Protein AF-A0A9P4W919-F1 (afdb_monomer_lite)

Structure (mmCIF, N/CA/C/O backbone):
data_AF-A0A9P4W919-F1
#
_entry.id   AF-A0A9P4W919-F1
#
loop_
_atom_site.group_PDB
_atom_site.id
_atom_site.type_symbol
_atom_site.label_atom_id
_atom_site.label_alt_id
_atom_site.label_comp_id
_atom_site.label_asym_id
_atom_site.label_entity_id
_atom_site.label_seq_id
_atom_site.pdbx_PDB_ins_code
_atom_site.Cartn_x
_atom_site.Cartn_y
_atom_site.Cartn_z
_atom_site.occupancy
_atom_site.B_iso_or_equiv
_atom_site.auth_seq_id
_atom_site.auth_comp_id
_atom_site.auth_asym_id
_atom_site.auth_atom_id
_atom_site.pdbx_PDB_model_num
ATOM 1 N N . MET A 1 1 ? -2.242 -32.804 7.300 1.00 32.78 1 MET A N 1
ATOM 2 C CA . MET A 1 1 ? -2.492 -31.507 7.963 1.00 32.78 1 MET A CA 1
ATOM 3 C C . MET A 1 1 ? -1.284 -30.636 7.675 1.00 32.78 1 MET A C 1
ATOM 5 O O . MET A 1 1 ? -0.226 -30.908 8.223 1.00 32.78 1 MET A O 1
ATOM 9 N N . SER A 1 2 ? -1.394 -29.721 6.709 1.00 35.66 2 SER A N 1
ATOM 10 C CA . SER A 1 2 ? -0.278 -28.854 6.312 1.00 35.66 2 SER A CA 1
ATOM 11 C C . SER A 1 2 ? -0.223 -27.665 7.266 1.00 35.66 2 SER A C 1
ATOM 13 O O . SER A 1 2 ? -1.223 -26.971 7.431 1.00 35.66 2 SER A O 1
ATOM 15 N N . LEU A 1 3 ? 0.915 -27.473 7.928 1.00 41.47 3 LEU A N 1
ATOM 16 C CA . LEU A 1 3 ? 1.215 -26.276 8.707 1.00 41.47 3 LEU A CA 1
ATOM 17 C C . LEU A 1 3 ? 1.358 -25.118 7.714 1.00 41.47 3 LEU A C 1
ATOM 19 O O . LEU A 1 3 ? 2.331 -25.079 6.964 1.00 41.47 3 LEU A O 1
ATOM 23 N N . ASN A 1 4 ? 0.388 -24.204 7.675 1.00 46.28 4 ASN A N 1
ATOM 24 C CA . ASN A 1 4 ? 0.553 -22.942 6.961 1.00 46.28 4 ASN A CA 1
ATOM 25 C C . ASN A 1 4 ? 1.625 -22.139 7.706 1.00 46.28 4 ASN A C 1
ATOM 27 O O . ASN A 1 4 ? 1.340 -21.515 8.727 1.00 46.28 4 ASN A O 1
ATOM 31 N N . ALA A 1 5 ? 2.872 -22.228 7.243 1.00 59.50 5 ALA A N 1
ATOM 32 C CA . ALA A 1 5 ? 3.931 -21.339 7.689 1.00 59.50 5 ALA A CA 1
ATOM 33 C C . ALA A 1 5 ? 3.495 -19.894 7.413 1.00 59.50 5 ALA A C 1
ATOM 35 O O . ALA A 1 5 ? 2.914 -19.618 6.360 1.00 59.50 5 ALA A O 1
ATOM 36 N N . ALA A 1 6 ? 3.747 -18.990 8.362 1.00 63.72 6 ALA A N 1
ATOM 37 C CA . ALA A 1 6 ? 3.524 -17.570 8.133 1.00 63.72 6 ALA A CA 1
ATOM 38 C C . ALA A 1 6 ? 4.292 -17.142 6.867 1.00 63.72 6 ALA A C 1
ATOM 40 O O . ALA A 1 6 ? 5.426 -17.604 6.676 1.00 63.72 6 ALA A O 1
ATOM 41 N N . PRO A 1 7 ? 3.688 -16.320 5.990 1.00 69.88 7 PRO A N 1
ATOM 42 C CA . PRO A 1 7 ? 4.336 -15.892 4.759 1.00 69.88 7 PRO A CA 1
ATOM 43 C C . PRO A 1 7 ? 5.671 -15.231 5.093 1.00 69.88 7 PRO A C 1
ATOM 45 O O . PRO A 1 7 ? 5.766 -14.401 5.999 1.00 69.88 7 PRO A O 1
ATOM 48 N N . THR A 1 8 ? 6.730 -15.630 4.391 1.00 83.62 8 THR A N 1
ATOM 49 C CA . THR A 1 8 ? 8.049 -15.043 4.627 1.00 83.62 8 THR A CA 1
ATOM 50 C C . THR A 1 8 ? 8.100 -13.635 4.040 1.00 83.62 8 THR A C 1
ATOM 52 O O . THR A 1 8 ? 7.383 -13.322 3.089 1.00 83.62 8 THR A O 1
ATOM 55 N N . TYR A 1 9 ? 9.012 -12.789 4.528 1.00 83.62 9 TYR A N 1
ATOM 56 C CA . TYR A 1 9 ? 9.259 -11.459 3.952 1.00 83.62 9 TYR A CA 1
ATOM 57 C C . TYR A 1 9 ? 9.437 -11.492 2.420 1.00 83.62 9 TYR A C 1
ATOM 59 O O . TYR A 1 9 ? 8.970 -10.607 1.702 1.00 83.62 9 TYR A O 1
ATOM 67 N N . ARG A 1 10 ? 10.086 -12.542 1.896 1.00 86.38 10 ARG A N 1
ATOM 68 C CA . ARG A 1 10 ? 10.286 -12.737 0.454 1.00 86.38 10 ARG A CA 1
ATOM 69 C C . ARG A 1 10 ? 8.966 -12.964 -0.287 1.00 86.38 10 ARG A C 1
ATOM 71 O O . ARG A 1 10 ? 8.799 -12.445 -1.393 1.00 86.38 10 ARG A O 1
ATOM 78 N N . ASP A 1 11 ? 8.050 -13.710 0.318 1.00 89.31 11 ASP A N 1
ATOM 79 C CA . ASP A 1 11 ? 6.735 -14.000 -0.253 1.00 89.31 11 ASP A CA 1
ATOM 80 C C . ASP A 1 11 ? 5.879 -12.731 -0.281 1.00 89.31 11 ASP A C 1
ATOM 82 O O . ASP A 1 11 ? 5.332 -12.381 -1.326 1.00 89.31 11 ASP A O 1
ATOM 86 N N . VAL A 1 12 ? 5.858 -11.980 0.827 1.00 91.50 12 VAL A N 1
ATOM 87 C CA . VAL A 1 12 ? 5.148 -10.692 0.937 1.00 91.50 12 VAL A CA 1
ATOM 88 C C . VAL A 1 12 ? 5.691 -9.682 -0.072 1.00 91.50 12 VAL A C 1
ATOM 90 O O . VAL A 1 12 ? 4.934 -9.045 -0.800 1.00 91.50 12 VAL A O 1
ATOM 93 N N . ARG A 1 13 ? 7.017 -9.578 -0.198 1.00 92.81 13 ARG A N 1
ATOM 94 C CA . ARG A 1 13 ? 7.662 -8.689 -1.174 1.00 92.81 13 ARG A CA 1
ATOM 95 C C . ARG A 1 13 ? 7.306 -9.046 -2.618 1.00 92.81 13 ARG A C 1
ATOM 97 O O . ARG A 1 13 ? 7.102 -8.149 -3.433 1.00 92.81 13 ARG A O 1
ATOM 104 N N . THR A 1 14 ? 7.227 -10.339 -2.932 1.00 94.38 14 THR A N 1
ATOM 105 C CA . THR A 1 14 ? 6.835 -10.815 -4.267 1.00 94.38 14 THR A CA 1
ATOM 106 C C . THR A 1 14 ? 5.373 -10.491 -4.553 1.00 94.38 14 THR A C 1
ATOM 108 O O . THR A 1 14 ? 5.072 -9.926 -5.602 1.00 94.38 14 THR A O 1
ATOM 111 N N . ARG A 1 15 ? 4.478 -10.754 -3.594 1.00 94.94 15 ARG A N 1
ATOM 112 C CA . ARG A 1 15 ? 3.055 -10.406 -3.702 1.00 94.94 15 ARG A CA 1
ATOM 113 C C . ARG A 1 15 ? 2.840 -8.908 -3.874 1.00 94.94 15 ARG A C 1
ATOM 115 O O . ARG A 1 15 ? 2.086 -8.512 -4.753 1.00 94.94 15 ARG A O 1
ATOM 122 N N . LEU A 1 16 ? 3.568 -8.073 -3.132 1.00 94.56 16 LEU A N 1
ATOM 123 C CA . LEU A 1 16 ? 3.516 -6.623 -3.311 1.00 94.56 16 LEU A CA 1
ATOM 124 C C . LEU A 1 16 ? 3.939 -6.205 -4.722 1.00 94.56 16 LEU A C 1
ATOM 126 O O . LEU A 1 16 ? 3.287 -5.363 -5.331 1.00 94.56 16 LEU A O 1
ATOM 130 N N . ALA A 1 17 ? 4.999 -6.798 -5.274 1.00 93.31 17 ALA A N 1
ATOM 131 C CA . ALA A 1 17 ? 5.403 -6.507 -6.648 1.00 93.31 17 ALA A CA 1
ATOM 132 C C . ALA A 1 17 ? 4.290 -6.857 -7.649 1.00 93.31 17 ALA A C 1
ATOM 134 O O . ALA A 1 17 ? 4.021 -6.082 -8.567 1.00 93.31 17 ALA A O 1
ATOM 135 N N . HIS A 1 18 ? 3.625 -7.995 -7.448 1.00 93.94 18 HIS A N 1
ATOM 136 C CA . HIS A 1 18 ? 2.528 -8.456 -8.298 1.00 93.94 18 HIS A CA 1
ATOM 137 C C . HIS A 1 18 ? 1.288 -7.568 -8.175 1.00 93.94 18 HIS A C 1
ATOM 139 O O . HIS A 1 18 ? 0.733 -7.199 -9.206 1.00 93.94 18 HIS A O 1
ATOM 145 N N . ALA A 1 19 ? 0.920 -7.150 -6.961 1.00 92.12 19 ALA A N 1
ATOM 146 C CA . ALA A 1 19 ? -0.169 -6.202 -6.713 1.00 92.12 19 ALA A CA 1
ATOM 147 C C . ALA A 1 19 ? 0.088 -4.841 -7.385 1.00 92.12 19 ALA A C 1
ATOM 149 O O . ALA A 1 19 ? -0.826 -4.192 -7.880 1.00 92.12 19 ALA A O 1
ATOM 150 N N . LEU A 1 20 ? 1.355 -4.426 -7.486 1.00 90.12 20 LEU A N 1
ATOM 151 C CA . LEU A 1 20 ? 1.766 -3.223 -8.218 1.00 90.12 20 LEU A CA 1
ATOM 152 C C . LEU A 1 20 ? 1.835 -3.409 -9.750 1.00 90.12 20 LEU A C 1
ATOM 154 O O . LEU A 1 20 ? 2.241 -2.480 -10.451 1.00 90.12 20 LEU A O 1
ATOM 158 N N . GLY A 1 21 ? 1.479 -4.589 -10.273 1.00 89.56 21 GLY A N 1
ATOM 159 C CA . GLY A 1 21 ? 1.462 -4.910 -11.705 1.00 89.56 21 GLY A CA 1
ATOM 160 C C . GLY A 1 21 ? 2.768 -5.486 -12.271 1.00 89.56 21 GLY A C 1
ATOM 161 O O . GLY A 1 21 ? 2.894 -5.643 -13.485 1.00 89.56 21 GLY A O 1
ATOM 162 N N . TYR A 1 22 ? 3.756 -5.817 -11.432 1.00 90.06 22 TYR A N 1
ATOM 163 C CA . TYR A 1 22 ? 5.040 -6.391 -11.858 1.00 90.06 22 TYR A CA 1
ATOM 164 C C . TYR A 1 22 ? 5.055 -7.921 -11.735 1.00 90.06 22 TYR A C 1
ATOM 166 O O . TYR A 1 22 ? 5.806 -8.479 -10.936 1.00 90.06 22 TYR A O 1
ATOM 174 N N . HIS A 1 23 ? 4.246 -8.610 -12.542 1.00 92.25 23 HIS A N 1
ATOM 175 C CA . HIS A 1 23 ? 4.074 -10.072 -12.477 1.00 92.25 23 HIS A CA 1
ATOM 176 C C . HIS A 1 23 ? 5.357 -10.883 -12.740 1.00 92.25 23 HIS A C 1
ATOM 178 O O . HIS A 1 23 ? 5.494 -11.995 -12.237 1.00 92.25 23 HIS A O 1
ATOM 184 N N . ASP A 1 24 ? 6.329 -10.312 -13.459 1.00 89.94 24 ASP A N 1
ATOM 185 C CA . ASP A 1 24 ? 7.611 -10.968 -13.753 1.00 89.94 24 ASP A CA 1
ATOM 186 C C . ASP A 1 24 ? 8.626 -10.886 -12.594 1.00 89.94 24 ASP A C 1
ATOM 188 O O . ASP A 1 24 ? 9.745 -11.390 -12.700 1.00 89.94 24 ASP A O 1
ATOM 192 N N . TYR A 1 25 ? 8.296 -10.226 -11.481 1.00 90.94 25 TYR A N 1
ATOM 193 C CA . TYR A 1 25 ? 9.154 -10.205 -10.295 1.00 90.94 25 TYR A CA 1
ATOM 194 C C . TYR A 1 25 ? 9.143 -11.580 -9.594 1.00 90.94 25 TYR A C 1
ATOM 196 O O . TYR A 1 25 ? 8.065 -12.162 -9.445 1.00 90.94 25 TYR A O 1
ATOM 204 N N . PRO A 1 26 ? 10.291 -12.120 -9.126 1.00 93.06 26 PRO A N 1
ATOM 205 C CA . PRO A 1 26 ? 11.620 -11.499 -9.021 1.00 93.06 26 PRO A CA 1
ATOM 206 C C . PRO A 1 26 ? 12.549 -11.698 -10.232 1.00 93.06 26 PRO A C 1
ATOM 208 O O . PRO A 1 26 ? 13.694 -11.254 -10.183 1.00 93.06 26 PRO A O 1
ATOM 211 N N . ALA A 1 27 ? 12.102 -12.351 -11.311 1.00 91.81 27 ALA A N 1
ATOM 212 C CA . ALA A 1 27 ? 12.924 -12.538 -12.513 1.00 91.81 27 ALA A CA 1
ATOM 213 C C . ALA A 1 27 ? 13.258 -11.200 -13.201 1.00 91.81 27 ALA A C 1
ATOM 215 O O . ALA A 1 27 ? 14.325 -11.052 -13.797 1.00 91.81 27 ALA A O 1
ATOM 216 N N . ASN A 1 28 ? 12.374 -10.208 -13.067 1.00 87.88 28 ASN A N 1
ATOM 217 C CA . ASN A 1 28 ? 12.590 -8.836 -13.499 1.00 87.88 28 ASN A CA 1
ATOM 218 C C . ASN A 1 28 ? 12.649 -7.872 -12.299 1.00 87.88 28 ASN A C 1
ATOM 220 O O . ASN A 1 28 ? 11.649 -7.621 -11.627 1.00 87.88 28 ASN A O 1
ATOM 224 N N . ALA A 1 29 ? 13.812 -7.254 -12.081 1.00 88.88 29 ALA A N 1
ATOM 225 C CA . ALA A 1 29 ? 14.054 -6.313 -10.985 1.00 88.88 29 ALA A CA 1
ATOM 226 C C . ALA A 1 29 ? 13.428 -4.913 -11.185 1.00 88.88 29 ALA A C 1
ATOM 228 O O . ALA A 1 29 ? 13.695 -4.003 -10.406 1.00 88.88 29 ALA A O 1
ATOM 229 N N . THR A 1 30 ? 12.583 -4.701 -12.200 1.00 86.81 30 THR A N 1
ATOM 230 C CA . THR A 1 30 ? 11.957 -3.389 -12.471 1.00 86.81 30 THR A CA 1
ATOM 231 C C . THR A 1 30 ? 11.138 -2.857 -11.286 1.00 86.81 30 THR A C 1
ATOM 233 O O . THR A 1 30 ? 11.068 -1.642 -11.091 1.00 86.81 30 THR A O 1
ATOM 236 N N . ALA A 1 31 ? 10.569 -3.743 -10.461 1.00 88.69 31 ALA A N 1
ATOM 237 C CA . ALA A 1 31 ? 9.807 -3.373 -9.267 1.00 88.69 31 ALA A CA 1
ATOM 238 C C . ALA A 1 31 ? 10.681 -2.839 -8.111 1.00 88.69 31 ALA A C 1
ATOM 240 O O . ALA A 1 31 ? 10.171 -2.160 -7.221 1.00 88.69 31 ALA A O 1
ATOM 241 N N . GLU A 1 32 ? 11.992 -3.101 -8.112 1.00 88.75 32 GLU A N 1
ATOM 242 C CA . GLU A 1 32 ? 12.889 -2.836 -6.976 1.00 88.75 32 GLU A CA 1
ATOM 243 C C . GLU A 1 32 ? 12.851 -1.395 -6.432 1.00 88.75 32 GLU A C 1
ATOM 245 O O . GLU A 1 32 ? 12.751 -1.228 -5.211 1.00 88.75 32 GLU A O 1
ATOM 250 N N . PRO A 1 33 ? 12.853 -0.336 -7.268 1.00 86.62 33 PRO A N 1
ATOM 251 C CA . PRO A 1 33 ? 12.769 1.035 -6.768 1.00 86.62 33 PRO A CA 1
ATOM 252 C C . PRO A 1 33 ? 11.453 1.334 -6.035 1.00 86.62 33 PRO A C 1
ATOM 254 O O . PRO A 1 33 ? 11.444 2.114 -5.084 1.00 86.62 33 PRO A O 1
ATOM 257 N N . TYR A 1 34 ? 10.350 0.711 -6.458 1.00 88.31 34 TYR A N 1
ATOM 258 C CA . TYR A 1 34 ? 9.019 0.886 -5.870 1.00 88.31 34 TYR A CA 1
ATOM 259 C C . TYR A 1 34 ? 8.920 0.152 -4.537 1.00 88.31 34 TYR A C 1
ATOM 261 O O . TYR A 1 34 ? 8.553 0.748 -3.528 1.00 88.31 34 TYR A O 1
ATOM 269 N N . LEU A 1 35 ? 9.346 -1.114 -4.517 1.00 91.44 35 LEU A N 1
ATOM 270 C CA . LEU A 1 35 ? 9.399 -1.927 -3.302 1.00 91.44 35 LEU A CA 1
ATOM 271 C C . LEU A 1 35 ? 10.292 -1.271 -2.243 1.00 91.44 35 LEU A C 1
ATOM 273 O O . LEU A 1 35 ? 9.911 -1.165 -1.081 1.00 91.44 35 LEU A O 1
ATOM 277 N N . THR A 1 36 ? 11.454 -0.758 -2.659 1.00 89.75 36 THR A N 1
ATOM 278 C CA . THR A 1 36 ? 12.378 -0.035 -1.774 1.00 89.75 36 THR A CA 1
ATOM 279 C C . THR A 1 36 ? 11.765 1.257 -1.245 1.00 89.75 36 THR A C 1
ATOM 281 O O . THR A 1 36 ? 11.956 1.591 -0.076 1.00 89.75 36 THR A O 1
ATOM 284 N N . TYR A 1 37 ? 11.034 1.999 -2.081 1.00 89.75 37 TYR A N 1
ATOM 285 C CA . TYR A 1 37 ? 10.341 3.206 -1.640 1.00 89.75 37 TYR A CA 1
ATOM 286 C C . TYR A 1 37 ? 9.293 2.886 -0.576 1.00 89.75 37 TYR A C 1
ATOM 288 O O . TYR A 1 37 ? 9.346 3.474 0.498 1.00 89.75 37 TYR A O 1
ATOM 296 N N . ILE A 1 38 ? 8.402 1.929 -0.847 1.00 91.56 38 ILE A N 1
ATOM 297 C CA . ILE A 1 38 ? 7.346 1.502 0.079 1.00 91.56 38 ILE A CA 1
ATOM 298 C C . ILE A 1 38 ? 7.963 1.031 1.399 1.00 91.56 38 ILE A C 1
ATOM 300 O O . ILE A 1 38 ? 7.611 1.549 2.452 1.00 91.56 38 ILE A O 1
ATOM 304 N N . TYR A 1 39 ? 8.975 0.162 1.346 1.00 90.06 39 TYR A N 1
ATOM 305 C CA . TYR A 1 39 ? 9.715 -0.292 2.526 1.00 90.06 39 TYR A CA 1
ATOM 306 C C . TYR A 1 39 ? 10.215 0.868 3.405 1.00 90.06 39 TYR A C 1
ATOM 308 O O . TYR A 1 39 ? 10.035 0.864 4.619 1.00 90.06 39 TYR A O 1
ATOM 316 N N . ARG A 1 40 ? 10.810 1.902 2.796 1.00 88.81 40 ARG A N 1
ATOM 317 C CA . ARG A 1 40 ? 11.358 3.063 3.524 1.00 88.81 40 ARG A CA 1
ATOM 318 C C . ARG A 1 40 ? 10.293 3.988 4.113 1.00 88.81 40 ARG A C 1
ATOM 320 O O . ARG A 1 40 ? 10.642 4.922 4.829 1.00 88.81 40 ARG A O 1
ATOM 327 N N . ARG A 1 41 ? 9.020 3.778 3.779 1.00 88.69 41 ARG A N 1
ATOM 328 C CA . ARG A 1 41 ? 7.885 4.534 4.316 1.00 88.69 41 ARG A CA 1
ATOM 329 C C . ARG A 1 41 ? 7.229 3.833 5.496 1.00 88.69 41 ARG A C 1
ATOM 331 O O . ARG A 1 41 ? 6.328 4.395 6.092 1.00 88.69 41 ARG A O 1
ATOM 338 N N . HIS A 1 42 ? 7.690 2.658 5.900 1.00 86.25 42 HIS A N 1
ATOM 339 C CA . HIS A 1 42 ? 7.254 2.103 7.169 1.00 86.25 42 HIS A CA 1
ATOM 340 C C . HIS A 1 42 ? 7.805 2.957 8.330 1.00 86.25 42 HIS A C 1
ATOM 342 O O . HIS A 1 42 ? 9.012 2.976 8.566 1.00 86.25 42 HIS A O 1
ATOM 348 N N . VAL A 1 43 ? 6.931 3.697 9.025 1.00 72.94 43 VAL A N 1
ATOM 349 C CA . VAL A 1 43 ? 7.296 4.566 10.169 1.00 72.94 43 VAL A CA 1
ATOM 350 C C . VAL A 1 43 ? 6.497 4.224 11.441 1.00 72.94 43 VAL A C 1
ATOM 352 O O . VAL A 1 43 ? 6.402 5.042 12.351 1.00 72.94 43 VAL A O 1
ATOM 355 N N . GLY A 1 44 ? 5.894 3.034 11.505 1.00 65.44 44 GLY A N 1
ATOM 356 C CA . GLY A 1 44 ? 4.898 2.671 12.518 1.00 65.44 44 GLY A CA 1
ATOM 357 C C . GLY A 1 44 ? 5.324 1.590 13.512 1.00 65.44 44 GLY A C 1
ATOM 358 O O . GLY A 1 44 ? 6.415 1.021 13.431 1.00 65.44 44 GLY A O 1
ATOM 359 N N . ALA A 1 45 ? 4.417 1.321 14.455 1.00 60.69 45 ALA A N 1
ATOM 360 C CA . ALA A 1 45 ? 4.435 0.139 15.309 1.00 60.69 45 ALA A CA 1
ATOM 361 C C . ALA A 1 45 ? 3.846 -1.064 14.549 1.00 60.69 45 ALA A C 1
ATOM 363 O O . ALA A 1 45 ? 2.923 -0.901 13.757 1.00 60.69 45 ALA A O 1
ATOM 364 N N . GLY A 1 46 ? 4.379 -2.261 14.800 1.00 73.75 46 GLY A N 1
ATOM 365 C CA . GLY A 1 46 ? 3.975 -3.496 14.121 1.00 73.75 46 GLY A CA 1
ATOM 366 C C . GLY A 1 46 ? 5.106 -4.127 13.313 1.00 73.75 46 GLY A C 1
ATOM 367 O O . GLY A 1 46 ? 6.182 -3.544 13.145 1.00 73.75 46 GLY A O 1
ATOM 368 N N . ALA A 1 47 ? 4.880 -5.356 12.849 1.00 85.81 47 ALA A N 1
ATOM 369 C CA . ALA A 1 47 ? 5.827 -6.020 11.966 1.00 85.81 47 ALA A CA 1
ATOM 370 C C . ALA A 1 47 ? 5.726 -5.421 10.558 1.00 85.81 47 ALA A C 1
ATOM 372 O O . ALA A 1 47 ? 4.634 -5.180 10.040 1.00 85.81 47 ALA A O 1
ATOM 373 N N . LEU A 1 48 ? 6.874 -5.210 9.916 1.00 87.81 48 LEU A N 1
ATOM 374 C CA . LEU A 1 48 ? 6.936 -4.695 8.550 1.00 87.81 48 LEU A CA 1
ATOM 375 C C . LEU A 1 48 ? 6.101 -5.552 7.591 1.00 87.81 48 LEU A C 1
ATOM 377 O O . LEU A 1 48 ? 5.439 -5.025 6.705 1.00 87.81 48 LEU A O 1
ATOM 381 N N . GLU A 1 49 ? 6.136 -6.869 7.767 1.00 88.94 49 GLU A N 1
ATOM 382 C CA . GLU A 1 49 ? 5.377 -7.831 6.979 1.00 88.94 49 GLU A CA 1
ATOM 383 C C . GLU A 1 49 ? 3.873 -7.566 7.076 1.00 88.94 49 GLU A C 1
ATOM 385 O O . GLU A 1 49 ? 3.194 -7.561 6.055 1.00 88.94 49 GLU A O 1
ATOM 390 N N . GLU A 1 50 ? 3.363 -7.270 8.273 1.00 88.81 50 GLU A N 1
ATOM 391 C CA . GLU A 1 50 ? 1.943 -6.976 8.489 1.00 88.81 50 GLU A CA 1
ATOM 392 C C . GLU A 1 50 ? 1.534 -5.658 7.822 1.00 88.81 50 GLU A C 1
ATOM 394 O O . GLU A 1 50 ? 0.468 -5.564 7.213 1.00 88.81 50 GLU A O 1
ATOM 399 N N . TRP A 1 51 ? 2.406 -4.650 7.874 1.00 90.38 51 TRP A N 1
ATOM 400 C CA . TRP A 1 51 ? 2.181 -3.391 7.170 1.00 90.38 51 TRP A CA 1
ATOM 401 C C . TRP A 1 51 ? 2.195 -3.566 5.644 1.00 90.38 51 TRP A C 1
ATOM 403 O O . TRP A 1 51 ? 1.361 -2.991 4.946 1.00 90.38 51 TRP A O 1
ATOM 413 N N . LEU A 1 52 ? 3.116 -4.376 5.110 1.00 92.88 52 LEU A N 1
ATOM 414 C CA . LEU A 1 52 ? 3.188 -4.668 3.676 1.00 92.88 52 LEU A CA 1
ATOM 415 C C . LEU A 1 52 ? 1.979 -5.481 3.193 1.00 92.88 52 LEU A C 1
ATOM 417 O O . LEU A 1 52 ? 1.492 -5.235 2.095 1.00 92.88 52 LEU A O 1
ATOM 421 N N . GLU A 1 53 ? 1.473 -6.411 4.001 1.00 92.62 53 GLU A N 1
ATOM 422 C CA . GLU A 1 53 ? 0.236 -7.149 3.719 1.00 92.62 53 GLU A CA 1
ATOM 423 C C . GLU A 1 53 ? -0.984 -6.223 3.692 1.00 92.62 53 GLU A C 1
ATOM 425 O O . GLU A 1 53 ? -1.803 -6.318 2.781 1.00 92.62 53 GLU A O 1
ATOM 430 N N . LEU A 1 54 ? -1.077 -5.260 4.619 1.00 92.19 54 LEU A N 1
ATOM 431 C CA . LEU A 1 54 ? -2.108 -4.225 4.537 1.00 92.19 54 LEU A CA 1
ATOM 432 C C . LEU A 1 54 ? -1.947 -3.366 3.275 1.00 92.19 54 LEU A C 1
ATOM 434 O O . LEU A 1 54 ? -2.936 -3.018 2.636 1.00 92.19 54 LEU A O 1
ATOM 438 N N . PHE A 1 55 ? -0.712 -3.042 2.886 1.00 93.88 55 PHE A N 1
ATOM 439 C CA . PHE A 1 55 ? -0.450 -2.311 1.646 1.00 93.88 55 PHE A CA 1
ATOM 440 C C . PHE A 1 55 ? -0.962 -3.085 0.424 1.00 93.88 55 PHE A C 1
ATOM 442 O O . PHE A 1 55 ? -1.610 -2.495 -0.439 1.00 93.88 55 PHE A O 1
ATOM 449 N N . ILE A 1 56 ? -0.698 -4.395 0.364 1.00 94.06 56 ILE A N 1
ATOM 450 C CA . ILE A 1 56 ? -1.201 -5.290 -0.688 1.00 94.06 56 ILE A CA 1
ATOM 451 C C . ILE A 1 56 ? -2.729 -5.266 -0.714 1.00 94.06 56 ILE A C 1
ATOM 453 O O . ILE A 1 56 ? -3.295 -4.979 -1.762 1.00 94.06 56 ILE A O 1
ATOM 457 N N . GLU A 1 57 ? -3.378 -5.482 0.432 1.00 92.12 57 GLU A N 1
ATOM 458 C CA . GLU A 1 57 ? -4.841 -5.505 0.547 1.00 92.12 57 GLU A CA 1
ATOM 459 C C . GLU A 1 57 ? -5.4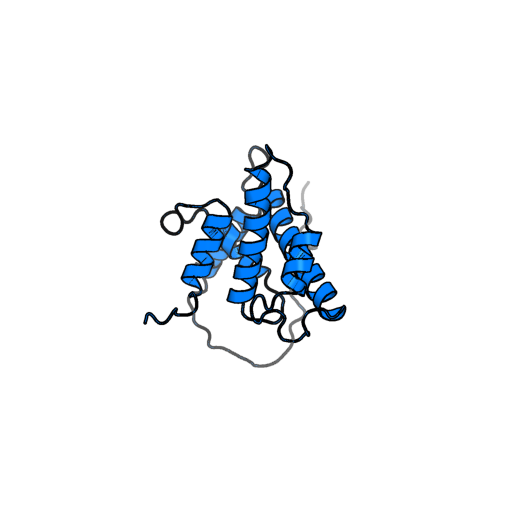73 -4.199 0.042 1.00 92.12 57 GLU A C 1
ATOM 461 O O . GLU A 1 57 ? -6.451 -4.224 -0.702 1.00 92.12 57 GLU A O 1
ATOM 466 N N . VAL A 1 58 ? -4.895 -3.046 0.402 1.00 92.19 58 VAL A N 1
ATOM 467 C CA . VAL A 1 58 ? -5.361 -1.734 -0.071 1.00 92.19 58 VAL A CA 1
ATOM 468 C C . VAL A 1 58 ? -5.209 -1.616 -1.589 1.00 92.19 58 VAL A C 1
ATOM 470 O O . VAL A 1 58 ? -6.141 -1.178 -2.260 1.00 92.19 58 VAL A O 1
ATOM 473 N N . VAL A 1 59 ? -4.058 -1.999 -2.149 1.00 91.69 59 VAL A N 1
ATOM 474 C CA . VAL A 1 59 ? -3.818 -1.922 -3.600 1.00 91.69 59 VAL A CA 1
ATOM 475 C C . VAL A 1 59 ? -4.765 -2.848 -4.362 1.00 91.69 59 VAL A C 1
ATOM 477 O O . VAL A 1 59 ? -5.393 -2.407 -5.320 1.00 91.69 59 VAL A O 1
ATOM 480 N N . GLU A 1 60 ? -4.903 -4.101 -3.929 1.00 90.44 60 GLU A N 1
ATOM 481 C CA . GLU A 1 60 ? -5.761 -5.099 -4.575 1.00 90.44 60 GLU A CA 1
ATOM 482 C C . GLU A 1 60 ? -7.239 -4.697 -4.519 1.00 90.44 60 GLU A C 1
ATOM 484 O O . GLU A 1 60 ? -7.934 -4.791 -5.531 1.00 90.44 60 GLU A O 1
ATOM 489 N N . TYR A 1 61 ? -7.707 -4.165 -3.384 1.00 88.75 61 TYR A N 1
ATOM 490 C CA . TYR A 1 61 ? -9.080 -3.678 -3.231 1.00 88.75 61 TYR A CA 1
ATOM 491 C C . TYR A 1 61 ? -9.446 -2.626 -4.289 1.00 88.75 61 TYR A C 1
ATOM 493 O O . TYR A 1 61 ? -10.515 -2.691 -4.898 1.00 88.75 61 TYR A O 1
ATOM 501 N N . PHE A 1 62 ? -8.540 -1.680 -4.558 1.00 83.62 62 PHE A N 1
ATOM 502 C CA . PHE A 1 62 ? -8.772 -0.645 -5.568 1.00 83.62 62 PHE A CA 1
ATOM 503 C C . PHE A 1 62 ? -8.424 -1.085 -6.996 1.00 83.62 62 PHE A C 1
ATOM 505 O O . PHE A 1 62 ? -9.000 -0.545 -7.937 1.00 83.62 62 PHE A O 1
ATOM 512 N N . ASP A 1 63 ? -7.541 -2.066 -7.192 1.00 78.88 63 ASP A N 1
ATOM 513 C CA . ASP A 1 63 ? -7.236 -2.617 -8.521 1.00 78.88 63 ASP A CA 1
ATOM 514 C C . ASP A 1 63 ? -8.413 -3.438 -9.087 1.00 78.88 63 ASP A C 1
ATOM 516 O O . ASP A 1 63 ? -8.726 -3.338 -10.277 1.00 78.88 63 ASP A O 1
ATOM 520 N N . VAL A 1 64 ? -9.131 -4.186 -8.237 1.00 64.31 64 VAL A N 1
ATOM 521 C CA . VAL A 1 64 ? -10.340 -4.942 -8.626 1.00 64.31 64 VAL A CA 1
ATOM 522 C C . VAL A 1 64 ? -11.484 -4.000 -9.020 1.00 64.31 64 VAL A C 1
ATOM 524 O O . VAL A 1 64 ? -12.061 -4.157 -10.097 1.00 64.31 64 VAL A O 1
ATOM 527 N N . GLY A 1 65 ? -11.742 -2.946 -8.236 1.00 53.81 65 GLY A N 1
ATOM 528 C CA . GLY A 1 65 ? -12.790 -1.957 -8.540 1.00 53.81 65 GLY A CA 1
ATOM 529 C C . GLY A 1 65 ? -12.552 -1.137 -9.820 1.00 53.81 65 GLY A C 1
ATOM 530 O O . GLY A 1 65 ? -13.485 -0.573 -10.393 1.00 53.81 65 GLY A O 1
ATOM 531 N N . ILE A 1 66 ? -11.312 -1.076 -10.318 1.00 54.31 66 ILE A N 1
ATOM 532 C CA . ILE A 1 66 ? -10.996 -0.449 -11.613 1.00 54.31 66 ILE A CA 1
ATOM 533 C C . ILE A 1 66 ? -11.314 -1.405 -12.775 1.00 54.31 66 ILE A C 1
ATOM 535 O O . ILE A 1 66 ? -11.797 -0.964 -13.822 1.00 54.31 66 ILE A O 1
ATOM 539 N N . LYS A 1 67 ? -11.083 -2.712 -12.594 1.00 53.38 67 LYS A N 1
ATOM 540 C CA . LYS A 1 67 ? -11.276 -3.750 -13.622 1.00 53.38 67 LYS A CA 1
ATOM 541 C C . LYS A 1 67 ? -12.736 -4.185 -13.787 1.00 53.38 67 LYS A C 1
ATOM 543 O O . LYS A 1 67 ? -13.123 -4.544 -14.896 1.00 53.38 67 LYS A O 1
ATOM 548 N N . GLU A 1 68 ? -13.541 -4.117 -12.729 1.00 51.25 68 GLU A N 1
ATOM 549 C CA . GLU A 1 68 ? -14.936 -4.597 -12.705 1.00 51.25 68 GLU A CA 1
ATOM 550 C C . GLU A 1 68 ? -15.992 -3.495 -12.905 1.00 51.25 68 GLU A C 1
ATOM 552 O O . GLU A 1 68 ? -17.181 -3.733 -12.715 1.00 51.25 68 GLU A O 1
ATOM 557 N N . SER A 1 69 ? -15.588 -2.303 -13.363 1.00 50.62 69 SER A N 1
ATOM 558 C CA . SER A 1 69 ? -16.437 -1.107 -13.546 1.00 50.62 69 SER A CA 1
ATOM 559 C C . SER A 1 69 ? -17.562 -1.209 -14.603 1.00 50.62 69 SER A C 1
ATOM 561 O O . SER A 1 69 ? -18.026 -0.194 -15.120 1.00 50.62 69 SER A O 1
ATOM 563 N N . ASN A 1 70 ? -18.054 -2.417 -14.890 1.00 50.50 70 ASN A N 1
ATOM 564 C CA . ASN A 1 70 ? -19.277 -2.657 -15.648 1.00 50.50 70 ASN A CA 1
ATOM 565 C C . ASN A 1 70 ? -20.500 -3.033 -14.784 1.00 50.50 70 ASN A C 1
ATOM 567 O O . ASN A 1 70 ? -21.598 -2.974 -15.327 1.00 50.50 70 ASN A O 1
ATOM 571 N N . GLU A 1 71 ? -20.379 -3.359 -13.485 1.00 49.69 71 GLU A N 1
ATOM 572 C CA . GLU A 1 71 ? -21.552 -3.670 -12.635 1.00 49.69 71 GLU A CA 1
ATOM 573 C C . GLU A 1 71 ? -21.404 -3.172 -11.175 1.00 49.69 71 GLU A C 1
ATOM 575 O O . GLU A 1 71 ? -20.627 -3.717 -10.402 1.00 49.69 71 GLU A O 1
ATOM 580 N N . ASP A 1 72 ? -22.148 -2.109 -10.825 1.00 51.88 72 ASP A N 1
ATOM 581 C CA . ASP A 1 72 ? -22.758 -1.691 -9.533 1.00 51.88 72 ASP A CA 1
ATOM 582 C C . ASP A 1 72 ? -22.120 -1.990 -8.146 1.00 51.88 72 ASP A C 1
ATOM 584 O O . ASP A 1 72 ? -22.776 -1.802 -7.121 1.00 51.88 72 ASP A O 1
ATOM 588 N N . GLY A 1 73 ? -20.846 -2.369 -8.048 1.00 54.22 73 GLY A N 1
ATOM 589 C CA . GLY A 1 73 ? -20.253 -2.847 -6.791 1.00 54.22 73 GLY A CA 1
ATOM 590 C C . GLY A 1 73 ? -18.864 -2.315 -6.457 1.00 54.22 73 GLY A C 1
ATOM 591 O O . GLY A 1 73 ? -18.081 -3.045 -5.856 1.00 54.22 73 GLY A O 1
ATOM 592 N N . ASN A 1 74 ? -18.518 -1.077 -6.819 1.00 59.62 74 ASN A N 1
ATOM 593 C CA . ASN A 1 74 ? -17.232 -0.507 -6.406 1.00 59.62 74 ASN A CA 1
ATOM 594 C C . ASN A 1 74 ? -17.267 -0.168 -4.912 1.00 59.62 74 ASN A C 1
ATOM 596 O O . ASN A 1 74 ? -17.747 0.897 -4.521 1.00 59.62 74 ASN A O 1
ATOM 600 N N . GLY A 1 75 ? -16.758 -1.084 -4.087 1.00 69.06 75 GLY A N 1
ATOM 601 C CA . GLY A 1 75 ? -16.579 -0.863 -2.659 1.00 69.06 75 GLY A CA 1
ATOM 602 C C . GLY A 1 75 ? -15.826 0.445 -2.392 1.00 69.06 75 GLY A C 1
ATOM 603 O O . GLY A 1 75 ? -14.818 0.765 -3.026 1.00 69.06 75 GLY A O 1
ATOM 604 N N . THR A 1 76 ? -16.339 1.238 -1.461 1.00 86.38 76 THR A N 1
ATOM 605 C CA . THR A 1 76 ? -15.787 2.544 -1.102 1.00 86.38 76 THR A CA 1
ATOM 606 C C . THR A 1 76 ? -14.563 2.398 -0.192 1.00 86.38 76 THR A C 1
ATOM 608 O O . THR A 1 76 ? -14.306 1.333 0.373 1.00 86.38 76 THR A O 1
ATOM 611 N N . ILE A 1 77 ? -13.803 3.486 -0.007 1.00 88.25 77 ILE A N 1
ATOM 612 C CA . ILE A 1 77 ? -12.758 3.547 1.035 1.00 88.25 77 ILE A CA 1
ATOM 613 C C . ILE A 1 77 ? -13.371 3.279 2.419 1.00 88.25 77 ILE A C 1
ATOM 615 O O . ILE A 1 77 ? -12.747 2.610 3.238 1.00 88.25 77 ILE A O 1
ATOM 619 N N . GLN A 1 78 ? -14.600 3.749 2.660 1.00 89.38 78 GLN A N 1
ATOM 620 C CA . GLN A 1 78 ? -15.291 3.523 3.926 1.00 89.38 78 GLN A CA 1
ATOM 621 C C . GLN A 1 78 ? -15.573 2.035 4.151 1.00 89.38 78 GLN A C 1
ATOM 623 O O . GLN A 1 78 ? -15.299 1.534 5.235 1.00 89.38 78 GLN A O 1
ATOM 628 N N . ASP A 1 79 ? -16.013 1.307 3.121 1.00 89.44 79 ASP A N 1
ATOM 629 C CA . ASP A 1 79 ? -16.269 -0.137 3.224 1.00 89.44 79 ASP A CA 1
ATOM 630 C C . ASP A 1 79 ? -14.987 -0.919 3.564 1.00 89.44 79 ASP A C 1
ATOM 632 O O . ASP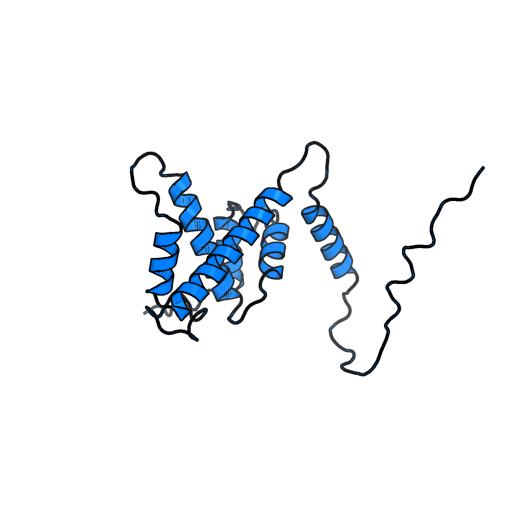 A 1 79 ? -15.010 -1.866 4.356 1.00 89.44 79 ASP A O 1
ATOM 636 N N . LEU A 1 80 ? -13.840 -0.495 3.016 1.00 90.69 80 LEU A N 1
ATOM 637 C CA . LEU A 1 80 ? -12.534 -1.057 3.362 1.00 90.69 80 LEU A CA 1
ATOM 638 C C . LEU A 1 80 ? -12.170 -0.777 4.827 1.00 90.69 80 LEU A C 1
ATOM 640 O O . LEU A 1 80 ? -11.766 -1.696 5.541 1.00 90.69 80 LEU A O 1
ATOM 644 N N . ILE A 1 81 ? -12.321 0.471 5.274 1.00 91.44 81 ILE A N 1
ATOM 645 C CA . ILE A 1 81 ? -12.024 0.887 6.650 1.00 91.44 81 ILE A CA 1
ATOM 646 C C . ILE A 1 81 ? -12.919 0.140 7.641 1.00 91.44 81 ILE A C 1
ATOM 648 O O . ILE A 1 81 ? -12.410 -0.442 8.598 1.00 91.44 81 ILE A O 1
ATOM 652 N N . ASP A 1 82 ? -14.227 0.084 7.396 1.00 90.00 82 ASP A N 1
ATOM 653 C CA . ASP A 1 82 ? -15.189 -0.582 8.274 1.00 90.00 82 ASP A CA 1
ATOM 654 C C . ASP A 1 82 ? -14.885 -2.082 8.384 1.00 90.00 82 ASP A C 1
ATOM 656 O O . ASP A 1 82 ? -14.877 -2.652 9.483 1.00 90.00 82 ASP A O 1
ATOM 660 N N . ARG A 1 83 ? -14.536 -2.727 7.264 1.00 89.88 83 ARG A N 1
ATOM 661 C CA . ARG A 1 83 ? -14.093 -4.128 7.245 1.00 89.88 83 ARG A CA 1
ATOM 662 C C . ARG A 1 83 ? -12.813 -4.334 8.060 1.00 89.88 83 ARG A C 1
ATOM 664 O O . ARG A 1 83 ? -12.722 -5.280 8.842 1.00 89.88 83 ARG A O 1
ATOM 671 N N . LEU A 1 84 ? -11.820 -3.460 7.928 1.00 89.38 84 LEU A N 1
ATOM 672 C CA . LEU A 1 84 ? -10.552 -3.557 8.665 1.00 89.38 84 LEU A CA 1
ATOM 673 C C . LEU A 1 84 ? -10.694 -3.219 10.163 1.00 89.38 84 LEU A C 1
ATOM 675 O O . LEU A 1 84 ? -10.007 -3.804 11.004 1.00 89.38 84 LEU A O 1
ATOM 679 N N . ALA A 1 85 ? -11.611 -2.318 10.516 1.00 88.19 85 ALA A N 1
ATOM 680 C CA . ALA A 1 85 ? -11.894 -1.920 11.894 1.00 88.19 85 ALA A CA 1
ATOM 681 C C . ALA A 1 85 ? -12.711 -2.963 12.672 1.00 88.19 85 ALA A C 1
ATOM 683 O O . ALA A 1 85 ? -12.608 -3.054 13.900 1.00 88.19 85 ALA A O 1
ATOM 684 N N . THR A 1 86 ? -13.518 -3.756 11.965 1.00 86.12 86 THR A N 1
ATOM 685 C CA . THR A 1 86 ? -14.300 -4.859 12.544 1.00 86.12 86 THR A CA 1
ATOM 686 C C . THR A 1 86 ? -13.568 -6.198 12.493 1.00 86.12 86 THR A C 1
ATOM 688 O O . THR A 1 86 ? -13.819 -7.066 13.330 1.00 86.12 86 THR A O 1
ATOM 691 N N . SER A 1 87 ? -12.635 -6.372 11.557 1.00 78.25 87 SER A N 1
ATOM 692 C CA . SER A 1 87 ? -11.791 -7.562 11.472 1.00 78.25 87 SER A CA 1
ATOM 693 C C . SER A 1 87 ? -10.578 -7.487 12.404 1.00 78.25 87 SER A C 1
ATOM 695 O O . SER A 1 87 ? -10.050 -6.422 12.712 1.00 78.25 87 SER A O 1
ATOM 697 N N . GLY A 1 88 ? -10.070 -8.648 12.819 1.00 67.56 88 GLY A N 1
ATOM 698 C CA . GLY A 1 88 ? -8.759 -8.771 13.463 1.00 67.56 88 GLY A CA 1
ATOM 699 C C . GLY A 1 88 ? -7.605 -8.769 12.454 1.00 67.56 88 GLY A C 1
ATOM 700 O O . GLY A 1 88 ? -6.659 -9.523 12.653 1.00 67.56 88 GLY A O 1
ATOM 701 N N . PHE A 1 89 ? -7.726 -8.031 11.340 1.00 71.19 89 PHE A N 1
ATOM 702 C CA . PHE A 1 89 ? -6.783 -8.092 10.220 1.00 71.19 89 PHE A CA 1
ATOM 703 C C . PHE A 1 89 ? -5.367 -7.736 10.666 1.00 71.19 89 PHE A C 1
ATOM 705 O O . PHE A 1 89 ? -5.082 -6.564 10.907 1.00 71.19 89 PHE A O 1
ATOM 712 N N . LEU A 1 90 ? -4.527 -8.780 10.732 1.00 66.38 90 LEU A N 1
ATOM 713 C CA . LEU A 1 90 ? -3.121 -8.781 11.144 1.00 66.38 90 LEU A CA 1
ATOM 714 C C . LEU A 1 90 ? -2.923 -8.180 12.549 1.00 66.38 90 LEU A C 1
ATOM 716 O O . LEU A 1 90 ? -3.705 -7.360 13.027 1.00 66.38 90 LEU A O 1
ATOM 720 N N . ASN A 1 91 ? -1.882 -8.577 13.284 1.00 76.75 91 ASN A N 1
ATOM 721 C CA . ASN A 1 91 ? -1.696 -8.042 14.645 1.00 76.75 91 ASN A CA 1
ATOM 722 C C . ASN A 1 91 ? -1.297 -6.554 14.647 1.00 76.75 91 ASN A C 1
ATOM 724 O O . ASN A 1 91 ? -1.084 -5.981 15.713 1.00 76.75 91 ASN A O 1
ATOM 728 N N . LEU A 1 92 ? -1.272 -5.923 13.469 1.00 80.62 92 LEU A N 1
ATOM 729 C CA . LEU A 1 92 ? -0.974 -4.520 13.214 1.00 80.62 92 LEU A CA 1
ATOM 730 C C . LEU A 1 92 ? -1.775 -3.555 14.096 1.00 80.62 92 LEU A C 1
ATOM 732 O O . LEU A 1 92 ? -1.278 -2.505 14.480 1.00 80.62 92 LEU A O 1
ATOM 736 N N . PHE A 1 93 ? -2.999 -3.932 14.449 1.00 83.81 93 PHE A N 1
ATOM 737 C CA . PHE A 1 93 ? -3.904 -3.110 15.247 1.00 83.81 93 PHE A CA 1
ATOM 738 C C . PHE A 1 93 ? -4.264 -3.770 16.595 1.00 83.81 93 PHE A C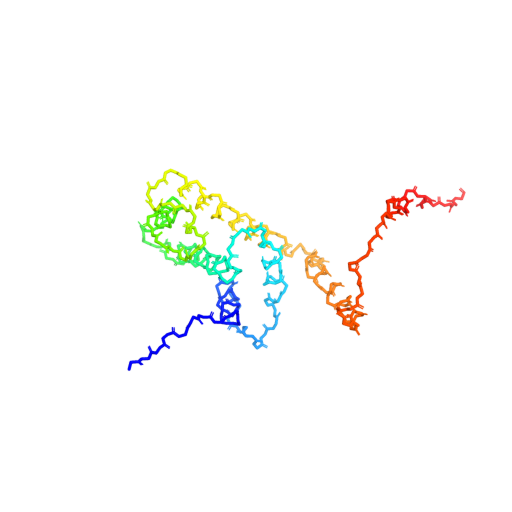 1
ATOM 740 O O . PHE A 1 93 ? -5.298 -3.462 17.191 1.00 83.81 93 PHE A O 1
ATOM 747 N N . ALA A 1 94 ? -3.477 -4.748 17.057 1.00 83.25 94 ALA A N 1
ATOM 748 C CA . ALA A 1 94 ? -3.772 -5.532 18.264 1.00 83.25 94 ALA A CA 1
ATOM 749 C C . ALA A 1 94 ? -3.776 -4.701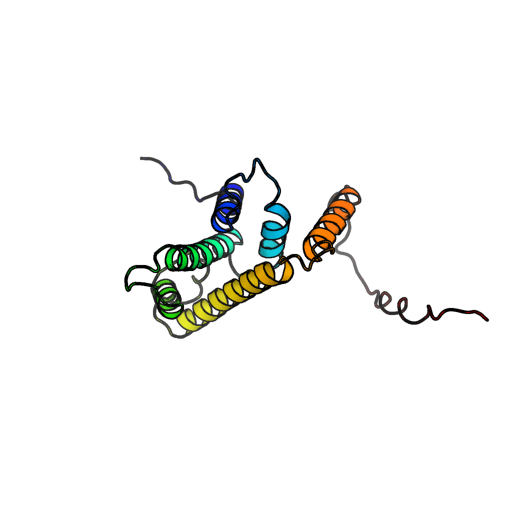 19.564 1.00 83.25 94 ALA A C 1
ATOM 751 O O . ALA A 1 94 ? -4.269 -5.159 20.594 1.00 83.25 94 ALA A O 1
ATOM 752 N N . ASP A 1 95 ? -3.252 -3.479 19.515 1.00 82.50 95 ASP A N 1
ATOM 753 C CA . ASP A 1 95 ? -3.276 -2.486 20.588 1.00 82.50 95 ASP A CA 1
ATOM 754 C C . ASP A 1 95 ? -4.665 -1.860 20.812 1.00 82.50 95 ASP A C 1
ATOM 756 O O . ASP A 1 95 ? -4.918 -1.253 21.854 1.00 82.50 95 ASP A O 1
ATOM 760 N N . THR A 1 96 ? -5.585 -2.032 19.860 1.00 82.88 96 THR A N 1
ATOM 761 C CA . THR A 1 96 ? -6.941 -1.475 19.893 1.00 82.88 96 THR A CA 1
ATOM 762 C C . THR A 1 96 ? -8.001 -2.570 19.762 1.00 82.88 96 THR A C 1
ATOM 764 O O . THR A 1 96 ? -7.840 -3.559 19.046 1.00 82.88 96 THR A O 1
ATOM 767 N N . THR A 1 97 ? -9.128 -2.410 20.464 1.00 84.31 97 THR A N 1
ATOM 768 C CA . THR A 1 97 ? -10.226 -3.393 20.427 1.00 84.31 97 THR A CA 1
ATOM 769 C C . THR A 1 97 ? -11.113 -3.168 19.202 1.00 84.31 97 THR A C 1
ATOM 771 O O . THR A 1 97 ? -11.538 -2.040 18.941 1.00 84.31 97 THR A O 1
ATOM 774 N N . ALA A 1 98 ? -11.432 -4.243 18.474 1.00 82.38 98 ALA A N 1
ATOM 775 C CA . ALA A 1 98 ? -12.321 -4.199 17.313 1.00 82.38 98 ALA A CA 1
ATOM 776 C C . ALA A 1 98 ? -13.677 -3.548 17.648 1.00 82.38 98 ALA A C 1
ATOM 778 O O . ALA A 1 98 ? -14.250 -3.786 18.713 1.00 82.38 98 ALA A O 1
ATOM 779 N N . GLY A 1 99 ? -14.179 -2.709 16.738 1.00 74.50 99 GLY A N 1
ATOM 780 C CA . GLY A 1 99 ? -15.442 -1.979 16.910 1.00 74.50 99 GLY A CA 1
ATOM 781 C C . GLY A 1 99 ? -15.389 -0.753 17.835 1.00 74.50 99 GLY A C 1
ATOM 782 O O . GLY A 1 99 ? -16.398 -0.065 17.973 1.00 74.50 99 GLY A O 1
ATOM 783 N N . GLN A 1 100 ? -14.245 -0.435 18.455 1.00 85.69 100 GLN A N 1
ATOM 784 C CA . GLN A 1 100 ? -14.076 0.830 19.180 1.00 85.69 100 GLN A CA 1
ATOM 785 C C . GLN A 1 100 ? -13.702 1.980 18.238 1.00 85.69 100 GLN A C 1
ATOM 787 O O . GLN A 1 100 ? -12.983 1.793 17.259 1.00 85.69 100 GLN A O 1
ATOM 792 N N . THR A 1 101 ? -14.095 3.207 18.590 1.00 88.00 101 THR A N 1
ATOM 793 C CA . THR A 1 101 ? -13.735 4.419 17.832 1.00 88.00 101 THR A CA 1
ATOM 794 C C . THR A 1 101 ? -12.221 4.581 17.668 1.00 88.00 101 THR A C 1
ATOM 796 O O . THR A 1 101 ? -11.765 4.982 16.605 1.00 88.00 101 THR A O 1
ATOM 799 N N . ALA A 1 102 ? -11.429 4.212 18.680 1.00 87.56 102 ALA A N 1
ATOM 800 C CA . ALA A 1 102 ? -9.968 4.262 18.597 1.00 87.56 102 ALA A CA 1
ATOM 801 C C . ALA A 1 102 ? -9.405 3.338 17.501 1.00 87.56 102 ALA A C 1
ATOM 803 O O . ALA A 1 102 ? -8.487 3.728 16.785 1.00 87.56 102 ALA A O 1
ATOM 804 N N . ARG A 1 103 ? -9.988 2.142 17.331 1.00 89.19 103 ARG A N 1
ATOM 805 C CA . ARG A 1 103 ? -9.627 1.211 16.254 1.00 89.19 103 ARG A CA 1
ATOM 806 C C . ARG A 1 103 ? -9.961 1.801 14.890 1.00 89.19 103 ARG A C 1
ATOM 808 O O . ARG A 1 103 ? -9.140 1.712 13.988 1.00 89.19 103 ARG A O 1
ATOM 815 N N . LEU A 1 104 ? -11.145 2.398 14.753 1.00 90.25 104 LEU A N 1
ATOM 816 C CA . LEU A 1 104 ? -11.576 3.018 13.501 1.00 90.25 104 LEU A CA 1
ATOM 817 C C . LEU A 1 104 ? -10.602 4.119 13.065 1.00 90.25 104 LEU A C 1
ATOM 819 O O . LEU A 1 104 ? -10.125 4.078 11.939 1.00 90.25 104 LEU A O 1
ATOM 823 N N . ILE A 1 105 ? -10.244 5.026 13.981 1.00 90.56 105 ILE A N 1
ATOM 824 C CA . ILE A 1 105 ? -9.283 6.109 13.717 1.00 90.56 105 ILE A CA 1
ATOM 825 C C . ILE A 1 105 ? -7.913 5.538 13.331 1.00 90.56 105 ILE A C 1
ATOM 827 O O . ILE A 1 105 ? -7.329 5.959 12.339 1.00 90.56 105 ILE A O 1
ATOM 831 N N . HIS A 1 106 ? -7.414 4.542 14.072 1.00 89.19 106 HIS A N 1
ATOM 832 C CA . HIS A 1 106 ? -6.110 3.937 13.784 1.00 89.19 106 HIS A CA 1
ATOM 833 C C . HIS A 1 106 ? -6.083 3.264 12.397 1.00 89.19 106 HIS A C 1
ATOM 835 O O . HIS A 1 106 ? -5.119 3.415 11.640 1.00 89.19 106 HIS A O 1
ATOM 841 N N . VAL A 1 107 ? -7.153 2.552 12.036 1.00 91.00 107 VAL A N 1
ATOM 842 C CA . VAL A 1 107 ? -7.312 1.940 10.710 1.00 91.00 107 VAL A CA 1
ATOM 843 C C . VAL A 1 107 ? -7.400 3.009 9.624 1.00 91.00 107 VAL A C 1
ATOM 845 O O . VAL A 1 107 ? -6.686 2.905 8.629 1.00 91.00 107 VAL A O 1
ATOM 848 N N . GLU A 1 108 ? -8.231 4.034 9.814 1.00 92.50 108 GLU A N 1
ATOM 849 C CA . GLU A 1 108 ? -8.407 5.139 8.869 1.00 92.50 108 GLU A CA 1
ATOM 850 C C . GLU A 1 108 ? -7.077 5.846 8.586 1.00 92.50 108 GLU A C 1
ATOM 852 O O . GLU A 1 108 ? -6.666 5.926 7.427 1.00 92.50 108 GLU A O 1
ATOM 857 N N . ASP A 1 109 ? -6.350 6.261 9.626 1.00 91.75 109 ASP A N 1
ATOM 858 C CA . ASP A 1 109 ? -5.048 6.921 9.490 1.00 91.75 109 ASP A CA 1
ATOM 859 C C . ASP A 1 109 ? -4.047 6.044 8.724 1.00 91.75 109 ASP A C 1
ATOM 861 O O . ASP A 1 109 ? -3.326 6.522 7.842 1.00 91.75 109 ASP A O 1
ATOM 865 N N . THR A 1 110 ? -4.029 4.740 9.010 1.00 91.69 110 THR A N 1
ATOM 866 C CA . THR A 1 110 ? -3.111 3.791 8.365 1.00 91.69 110 THR A CA 1
ATOM 867 C C . THR A 1 110 ? -3.464 3.568 6.893 1.00 91.69 110 THR A C 1
ATOM 869 O O . THR A 1 110 ? -2.580 3.598 6.032 1.00 91.69 110 THR A O 1
ATOM 872 N N . VAL A 1 111 ? -4.750 3.390 6.574 1.00 92.38 111 VAL A N 1
ATOM 873 C CA . VAL A 1 111 ? -5.233 3.236 5.193 1.00 92.38 111 VAL A CA 1
ATOM 874 C C . VAL A 1 111 ? -4.954 4.508 4.392 1.00 92.38 111 VAL A C 1
ATOM 876 O O . VAL A 1 111 ? -4.405 4.435 3.290 1.00 92.38 111 VAL A O 1
ATOM 879 N N . MET A 1 112 ? -5.241 5.683 4.954 1.00 93.31 112 MET A N 1
ATOM 880 C CA . MET A 1 112 ? -4.974 6.969 4.305 1.00 93.31 112 MET A CA 1
ATOM 881 C C . MET A 1 112 ? -3.473 7.212 4.105 1.00 93.31 112 MET A C 1
ATOM 883 O O . MET A 1 112 ? -3.063 7.721 3.057 1.00 93.31 112 MET A O 1
ATOM 887 N N . TYR A 1 113 ? -2.631 6.785 5.050 1.00 92.56 113 TYR A N 1
ATOM 888 C CA . TYR A 1 113 ? -1.176 6.827 4.904 1.00 92.56 113 TYR A CA 1
ATOM 889 C C . TYR A 1 113 ? -0.675 5.961 3.740 1.00 92.56 113 TYR A C 1
ATOM 891 O O . TYR A 1 113 ? 0.166 6.399 2.941 1.00 92.56 113 TYR A O 1
ATOM 899 N N . ILE A 1 114 ? -1.207 4.743 3.613 1.00 93.12 114 ILE A N 1
ATOM 900 C CA . ILE A 1 114 ? -0.897 3.830 2.509 1.00 93.12 114 ILE A CA 1
ATOM 901 C C . ILE A 1 114 ? -1.345 4.436 1.179 1.00 93.12 114 ILE A C 1
ATOM 903 O O . ILE A 1 114 ? -0.532 4.535 0.258 1.00 93.12 114 ILE A O 1
ATOM 907 N N . LEU A 1 115 ? -2.586 4.924 1.086 1.00 92.06 115 LEU A N 1
ATOM 908 C CA . LEU A 1 115 ? -3.113 5.568 -0.121 1.00 92.06 115 LEU A CA 1
ATOM 909 C C . LEU A 1 115 ? -2.284 6.790 -0.529 1.00 92.06 115 LEU A C 1
ATOM 911 O O . LEU A 1 115 ? -1.966 6.956 -1.709 1.00 92.06 115 LEU A O 1
ATOM 915 N N . GLY A 1 116 ? -1.873 7.622 0.429 1.00 91.44 116 GLY A N 1
ATOM 916 C CA . GLY A 1 116 ? -0.993 8.763 0.181 1.00 91.44 116 GLY A CA 1
ATOM 917 C C . GLY A 1 116 ? 0.393 8.339 -0.315 1.00 91.44 116 GLY A C 1
ATOM 918 O O . GLY A 1 116 ? 0.926 8.923 -1.265 1.00 91.44 116 GLY A O 1
ATOM 919 N N . THR A 1 117 ? 0.966 7.289 0.278 1.00 91.50 117 THR A N 1
ATOM 920 C CA . THR A 1 117 ? 2.249 6.707 -0.143 1.00 91.50 117 THR A CA 1
ATOM 921 C C . THR A 1 117 ? 2.161 6.144 -1.558 1.00 91.50 117 THR A C 1
ATOM 923 O O . THR A 1 117 ? 3.001 6.472 -2.401 1.00 91.50 117 THR A O 1
ATOM 926 N N . TRP A 1 118 ? 1.123 5.361 -1.848 1.00 91.25 118 TRP A N 1
ATOM 927 C CA . TRP A 1 118 ? 0.881 4.781 -3.162 1.00 91.25 118 TRP A CA 1
ATOM 928 C C . TRP A 1 118 ? 0.636 5.859 -4.221 1.00 91.25 118 TRP A C 1
ATOM 930 O O . TRP A 1 118 ? 1.298 5.860 -5.255 1.00 91.25 118 TRP A O 1
ATOM 940 N N . SER A 1 119 ? -0.207 6.853 -3.937 1.00 87.81 119 SER A N 1
ATOM 941 C CA . SER A 1 119 ? -0.489 7.971 -4.850 1.00 87.81 119 SER A CA 1
ATOM 942 C C . SER A 1 119 ? 0.752 8.819 -5.138 1.00 87.81 119 SER A C 1
ATOM 944 O O . SER A 1 119 ? 1.002 9.207 -6.283 1.00 87.81 119 SER A O 1
ATOM 946 N N . THR A 1 120 ? 1.576 9.078 -4.115 1.00 86.69 120 THR A N 1
ATOM 947 C CA . THR A 1 120 ? 2.854 9.793 -4.268 1.00 86.69 120 THR A CA 1
ATOM 948 C C . THR A 1 120 ? 3.823 8.994 -5.126 1.00 86.69 120 THR A C 1
ATOM 950 O O . THR A 1 120 ? 4.504 9.567 -5.979 1.00 86.69 120 THR A O 1
ATOM 953 N N . MET A 1 121 ? 3.874 7.676 -4.926 1.00 86.25 121 MET A N 1
ATOM 954 C CA . MET A 1 121 ? 4.659 6.768 -5.749 1.00 86.25 121 MET A CA 1
ATOM 955 C C . MET A 1 121 ? 4.153 6.779 -7.195 1.00 86.25 121 MET A C 1
ATOM 957 O O . MET A 1 121 ? 4.925 7.022 -8.107 1.00 86.25 121 MET A O 1
ATOM 961 N N . LEU A 1 122 ? 2.860 6.629 -7.454 1.00 78.06 122 LEU A N 1
ATOM 962 C CA . LEU A 1 122 ? 2.355 6.686 -8.827 1.00 78.06 122 LEU A CA 1
ATOM 963 C C . LEU A 1 122 ? 2.687 8.033 -9.490 1.00 78.06 122 LEU A C 1
ATOM 965 O O . LEU A 1 122 ? 3.259 8.050 -10.578 1.00 78.06 122 LEU A O 1
ATOM 969 N N . SER A 1 123 ? 2.470 9.151 -8.792 1.00 73.06 123 SER A N 1
ATOM 970 C CA . SER A 1 123 ? 2.697 10.509 -9.314 1.00 73.06 123 SER A CA 1
ATOM 971 C C . SER A 1 123 ? 4.176 10.849 -9.535 1.00 73.06 123 SER A C 1
ATOM 973 O O . SER A 1 123 ? 4.537 11.449 -10.545 1.00 73.06 123 SER A O 1
ATOM 975 N N . SER A 1 124 ? 5.060 10.449 -8.616 1.00 66.69 124 SER A N 1
ATOM 976 C CA . SER A 1 124 ? 6.502 10.751 -8.689 1.00 66.69 124 SER A CA 1
ATOM 977 C C . SER A 1 124 ? 7.242 9.889 -9.714 1.00 66.69 124 SER A C 1
ATOM 979 O O . SER A 1 124 ? 8.382 10.193 -10.081 1.00 66.69 124 SER A O 1
ATOM 981 N N . PHE A 1 125 ? 6.613 8.800 -10.159 1.00 63.41 125 PHE A N 1
ATOM 982 C CA . PHE A 1 125 ? 7.178 7.856 -11.113 1.00 63.41 125 PHE A CA 1
ATOM 983 C C . PHE A 1 125 ? 6.578 8.003 -12.522 1.00 63.41 125 PHE A C 1
ATOM 985 O O . PHE A 1 125 ? 7.103 7.377 -13.450 1.00 63.41 125 PHE A O 1
ATOM 992 N N . VAL A 1 126 ? 5.564 8.863 -12.725 1.00 58.94 126 VAL A N 1
ATOM 993 C CA . VAL A 1 126 ? 5.126 9.262 -14.072 1.00 58.94 126 VAL A CA 1
ATOM 994 C C . VAL A 1 126 ? 6.266 10.007 -14.760 1.00 58.94 126 VAL A C 1
ATOM 996 O O . VAL A 1 126 ? 6.772 11.028 -14.296 1.00 58.94 126 VAL A O 1
ATOM 999 N N . GLN A 1 127 ? 6.697 9.467 -15.892 1.00 51.19 127 GLN A N 1
ATOM 1000 C CA . GLN A 1 127 ? 7.804 10.001 -16.664 1.00 51.19 127 GLN A CA 1
ATOM 1001 C C . GLN A 1 127 ? 7.367 11.289 -17.372 1.00 51.19 127 GLN A C 1
ATOM 1003 O O . GLN A 1 127 ? 6.661 11.250 -18.378 1.00 51.19 127 GLN A O 1
ATOM 1008 N N . GLN A 1 128 ? 7.806 12.444 -16.868 1.00 52.38 128 GLN A N 1
ATOM 1009 C CA . GLN A 1 128 ? 7.789 13.669 -17.665 1.00 52.38 128 GLN A CA 1
ATOM 1010 C C . GLN A 1 128 ? 8.738 13.459 -18.855 1.00 52.38 128 GLN A C 1
ATOM 1012 O O . GLN A 1 128 ? 9.865 12.985 -18.680 1.00 52.38 128 GLN A O 1
ATOM 1017 N N . ARG A 1 129 ? 8.248 13.717 -20.078 1.00 47.56 129 ARG A N 1
ATOM 1018 C CA . ARG A 1 129 ? 8.975 13.459 -21.333 1.00 47.56 129 ARG A CA 1
ATOM 1019 C C . ARG A 1 129 ? 10.429 13.952 -21.217 1.00 47.56 129 ARG A C 1
ATOM 1021 O O . ARG A 1 129 ? 10.665 15.105 -20.875 1.00 47.56 129 ARG A O 1
ATOM 1028 N N . ASN A 1 130 ? 11.378 13.061 -21.516 1.00 54.78 130 ASN A N 1
ATOM 1029 C CA . ASN A 1 130 ? 12.832 13.287 -21.571 1.00 54.78 130 ASN A CA 1
ATOM 1030 C C . ASN A 1 130 ? 13.605 13.458 -20.244 1.00 54.78 130 ASN A C 1
ATOM 1032 O O . ASN A 1 130 ? 14.766 13.855 -20.294 1.00 54.78 130 ASN A O 1
ATOM 1036 N N . GLN A 1 131 ? 13.049 13.112 -19.075 1.00 55.62 131 GLN A N 1
ATOM 1037 C CA . GLN A 1 131 ? 13.820 13.092 -17.817 1.00 55.62 131 GLN A CA 1
ATOM 1038 C C . GLN A 1 131 ? 13.878 11.704 -17.160 1.00 55.62 131 GLN A C 1
ATOM 1040 O O . GLN A 1 131 ? 12.930 10.918 -17.222 1.00 55.62 131 GLN A O 1
ATOM 1045 N N . SER A 1 132 ? 15.008 11.396 -16.507 1.00 57.38 132 SER A N 1
ATOM 1046 C CA . SER A 1 132 ? 15.133 10.227 -15.631 1.00 57.38 132 SER A CA 1
ATOM 1047 C C . SER A 1 132 ? 14.228 10.400 -14.413 1.00 57.38 132 SER A C 1
ATOM 1049 O O . SER A 1 132 ? 14.252 11.453 -13.774 1.00 57.38 132 SER A O 1
ATOM 1051 N N . ARG A 1 133 ? 13.454 9.369 -14.057 1.00 66.00 133 ARG A N 1
ATOM 1052 C CA . ARG A 1 133 ? 12.556 9.404 -12.891 1.00 66.00 133 ARG A CA 1
ATOM 1053 C C . ARG A 1 133 ? 13.379 9.727 -11.641 1.00 66.00 133 ARG A C 1
ATOM 1055 O O . ARG A 1 133 ? 14.327 9.001 -11.345 1.00 66.00 133 ARG A O 1
ATOM 1062 N N . LYS A 1 134 ? 13.020 10.786 -10.906 1.00 63.12 134 LYS A N 1
ATOM 1063 C CA . LYS A 1 134 ? 13.779 11.286 -9.736 1.00 63.12 134 LYS A CA 1
ATOM 1064 C C . LYS A 1 134 ? 14.097 10.183 -8.727 1.00 63.12 134 LYS A C 1
ATOM 1066 O O . LYS A 1 134 ? 15.192 10.116 -8.188 1.00 63.12 134 LYS A O 1
ATOM 1071 N N . ILE A 1 135 ? 13.153 9.279 -8.530 1.00 62.41 135 ILE A N 1
ATOM 1072 C CA . ILE A 1 135 ? 13.278 8.143 -7.623 1.00 62.41 135 ILE A CA 1
ATOM 1073 C C . ILE A 1 135 ? 14.092 6.974 -8.182 1.00 62.41 135 ILE A C 1
ATOM 1075 O O . ILE A 1 135 ? 14.793 6.324 -7.422 1.00 62.41 135 ILE A O 1
ATOM 1079 N N . VAL A 1 136 ? 14.077 6.731 -9.497 1.00 65.44 136 VAL A N 1
ATOM 1080 C CA . VAL A 1 136 ? 14.984 5.752 -10.121 1.00 65.44 136 VAL A CA 1
ATOM 1081 C C . VAL A 1 136 ? 16.414 6.280 -10.060 1.00 65.44 136 VAL A C 1
ATOM 1083 O O . VAL A 1 136 ? 17.334 5.516 -9.792 1.00 65.44 136 VAL A O 1
ATOM 1086 N N . ALA A 1 137 ? 16.603 7.589 -10.242 1.00 66.12 137 ALA A N 1
ATOM 1087 C CA . ALA A 1 137 ? 17.889 8.244 -10.036 1.00 66.12 137 ALA A CA 1
ATOM 1088 C C . ALA A 1 137 ? 18.341 8.161 -8.565 1.00 66.12 137 ALA A C 1
ATOM 1090 O O . ALA A 1 137 ? 19.478 7.779 -8.309 1.00 66.12 137 ALA A O 1
ATOM 1091 N N . ALA A 1 138 ? 17.451 8.431 -7.602 1.00 67.06 138 ALA A N 1
ATOM 1092 C CA . ALA A 1 138 ? 17.751 8.306 -6.174 1.00 67.06 138 ALA A CA 1
ATOM 1093 C C . ALA A 1 138 ? 18.040 6.855 -5.752 1.00 67.06 138 ALA A C 1
ATOM 1095 O O . ALA A 1 138 ? 18.964 6.614 -4.981 1.00 67.06 138 ALA A O 1
ATOM 1096 N N . TYR A 1 139 ? 17.286 5.884 -6.276 1.00 71.44 139 TYR A N 1
ATOM 1097 C CA . TYR A 1 139 ? 17.527 4.459 -6.052 1.00 71.44 139 TYR A CA 1
ATOM 1098 C C . TYR A 1 139 ? 18.897 4.049 -6.591 1.00 71.44 139 TYR A C 1
ATOM 1100 O O . TYR A 1 139 ? 19.682 3.486 -5.839 1.00 71.44 139 TYR A O 1
ATOM 1108 N N . ARG A 1 140 ? 19.217 4.395 -7.847 1.00 73.81 140 ARG A N 1
ATOM 1109 C CA . ARG A 1 140 ? 20.536 4.127 -8.442 1.00 73.81 140 ARG A CA 1
ATOM 1110 C C . ARG A 1 140 ? 21.655 4.741 -7.606 1.00 73.81 140 ARG A C 1
ATOM 1112 O O . ARG A 1 140 ? 22.541 4.015 -7.188 1.00 73.81 140 ARG A O 1
ATOM 1119 N N . GLY A 1 141 ? 21.538 6.017 -7.235 1.00 69.38 141 GLY A N 1
ATOM 1120 C CA . GLY A 1 141 ? 22.520 6.667 -6.364 1.00 69.38 141 GLY A CA 1
ATOM 1121 C C . GLY A 1 141 ? 22.666 5.999 -4.990 1.00 69.38 141 GLY A C 1
ATOM 1122 O O . GLY A 1 141 ? 23.760 5.964 -4.439 1.00 69.38 141 GLY A O 1
ATOM 1123 N N . CYS A 1 142 ? 21.591 5.432 -4.439 1.00 65.94 142 CYS A N 1
ATOM 1124 C CA . CYS A 1 142 ? 21.638 4.719 -3.166 1.00 65.94 142 CYS A CA 1
ATOM 1125 C C . CYS A 1 142 ? 22.238 3.309 -3.295 1.00 65.94 142 CYS A C 1
ATOM 1127 O O . CYS A 1 142 ? 22.968 2.889 -2.404 1.00 65.94 142 CYS A O 1
ATOM 1129 N N . VAL A 1 143 ? 21.975 2.599 -4.396 1.00 66.75 143 VAL A N 1
ATOM 1130 C CA . VAL A 1 143 ? 22.605 1.307 -4.712 1.00 66.75 143 VAL A CA 1
ATOM 1131 C C . VAL A 1 143 ? 24.099 1.492 -4.984 1.00 66.75 143 VAL A C 1
ATOM 1133 O O . VAL A 1 143 ? 24.909 0.757 -4.429 1.00 66.75 143 VAL A O 1
ATOM 1136 N N . ASP A 1 144 ? 24.475 2.522 -5.741 1.00 60.62 144 ASP A N 1
ATOM 1137 C CA . ASP A 1 144 ? 25.874 2.854 -6.032 1.00 60.62 144 ASP A CA 1
ATOM 1138 C C . ASP A 1 144 ? 26.643 3.235 -4.750 1.00 60.62 144 ASP A C 1
ATOM 1140 O O . ASP A 1 144 ? 27.811 2.878 -4.582 1.00 60.62 144 ASP A O 1
ATOM 1144 N N . GLN A 1 145 ? 25.972 3.893 -3.794 1.00 56.69 145 GLN A N 1
ATOM 1145 C CA . GLN A 1 145 ? 26.521 4.137 -2.456 1.00 56.69 145 GLN A CA 1
ATOM 1146 C C . GLN A 1 145 ? 26.585 2.859 -1.609 1.00 56.69 145 GLN A C 1
ATOM 1148 O O . GLN A 1 145 ? 27.581 2.628 -0.938 1.00 56.69 145 GLN A O 1
ATOM 1153 N N . ALA A 1 146 ? 25.579 1.984 -1.646 1.00 54.09 146 ALA A N 1
ATOM 1154 C CA . ALA A 1 146 ? 25.607 0.727 -0.894 1.00 54.09 146 ALA A CA 1
ATOM 1155 C C . ALA A 1 146 ? 26.760 -0.199 -1.334 1.00 54.09 146 ALA A C 1
ATOM 1157 O O . ALA A 1 146 ? 27.334 -0.891 -0.501 1.00 54.09 146 ALA A O 1
ATOM 1158 N N . VAL A 1 147 ? 27.165 -0.153 -2.610 1.00 52.00 147 VAL A N 1
ATOM 1159 C CA . VAL A 1 147 ? 28.355 -0.865 -3.119 1.00 52.00 147 VAL A CA 1
ATOM 1160 C C . VAL A 1 147 ? 29.663 -0.297 -2.548 1.00 52.00 147 VAL A C 1
ATOM 1162 O O . VAL A 1 147 ? 30.644 -1.029 -2.425 1.00 52.00 147 VAL A O 1
ATOM 1165 N N . THR A 1 148 ? 29.687 0.977 -2.145 1.00 45.69 148 THR A N 1
ATOM 1166 C CA . THR A 1 148 ? 30.836 1.592 -1.456 1.00 45.69 148 THR A CA 1
ATOM 1167 C C . THR A 1 148 ? 30.839 1.371 0.063 1.00 45.69 148 THR A C 1
ATOM 1169 O O . THR A 1 148 ? 31.887 1.541 0.677 1.00 45.69 148 THR A O 1
ATOM 1172 N N . TRP A 1 149 ? 29.730 0.922 0.665 1.00 34.09 149 TRP A N 1
ATOM 1173 C CA . TRP A 1 149 ? 29.603 0.640 2.107 1.00 34.09 149 TRP A CA 1
ATOM 1174 C C . TRP A 1 149 ? 29.721 -0.852 2.470 1.00 34.09 149 TRP A C 1
ATOM 1176 O O . TRP A 1 149 ? 29.186 -1.289 3.485 1.00 34.09 149 TRP A O 1
ATOM 1186 N N . ASN A 1 150 ? 30.459 -1.643 1.686 1.00 36.81 150 ASN A N 1
ATOM 1187 C CA . ASN A 1 150 ? 30.893 -2.984 2.099 1.00 36.81 150 ASN A CA 1
ATOM 1188 C C . ASN A 1 150 ? 32.039 -2.921 3.135 1.00 36.81 150 ASN A C 1
ATOM 1190 O O . ASN A 1 150 ? 33.097 -3.509 2.935 1.00 36.81 150 ASN A O 1
ATOM 1194 N N . GLU A 1 151 ? 31.813 -2.246 4.262 1.00 37.00 151 GLU A N 1
ATOM 1195 C CA . GLU A 1 151 ? 32.466 -2.585 5.529 1.00 37.00 151 GLU A CA 1
ATOM 1196 C C . GLU A 1 151 ? 31.376 -2.764 6.600 1.00 37.00 151 GLU A C 1
ATOM 1198 O O . GLU A 1 151 ? 30.446 -1.956 6.674 1.00 37.00 151 GLU A O 1
ATOM 1203 N N . PRO A 1 152 ? 31.410 -3.875 7.358 1.00 41.09 152 PRO A N 1
ATOM 1204 C CA . PRO A 1 152 ? 30.285 -4.335 8.157 1.00 41.09 152 PRO A CA 1
ATOM 1205 C C . PRO A 1 152 ? 30.063 -3.448 9.384 1.00 41.09 152 PRO A C 1
ATOM 1207 O O . PRO A 1 152 ? 30.975 -2.786 9.871 1.00 41.09 152 PRO A O 1
ATOM 1210 N N . TYR A 1 153 ? 28.829 -3.488 9.887 1.00 41.62 153 TYR A N 1
ATOM 1211 C CA . TYR A 1 153 ? 28.402 -2.994 11.195 1.00 41.62 153 TYR A CA 1
ATOM 1212 C C . TYR A 1 153 ? 29.385 -3.393 12.309 1.00 41.62 153 TYR A C 1
ATOM 1214 O O . TYR A 1 153 ? 29.225 -4.439 12.920 1.00 41.62 153 TYR A O 1
ATOM 1222 N N . ASP A 1 154 ? 30.378 -2.555 12.572 1.00 37.28 154 ASP A N 1
ATOM 1223 C CA . ASP A 1 154 ? 31.192 -2.562 13.783 1.00 37.28 154 ASP A CA 1
ATOM 1224 C C . ASP A 1 154 ? 31.930 -1.226 13.826 1.00 37.28 154 ASP A C 1
ATOM 1226 O O . ASP A 1 154 ? 33.031 -1.099 13.304 1.00 37.28 154 ASP A O 1
ATOM 1230 N N . ASN A 1 155 ? 31.274 -0.192 14.361 1.00 35.50 155 ASN A N 1
ATOM 1231 C CA . ASN A 1 155 ? 31.913 0.828 15.194 1.00 35.50 155 ASN A CA 1
ATOM 1232 C C . ASN A 1 155 ? 30.882 1.862 15.681 1.00 35.50 155 ASN A C 1
ATOM 1234 O O . ASN A 1 155 ? 30.495 2.791 14.977 1.00 35.50 155 ASN A O 1
ATOM 1238 N N . ASN A 1 156 ? 30.557 1.715 16.965 1.00 34.56 156 ASN A N 1
ATOM 1239 C CA . ASN A 1 156 ? 30.403 2.803 17.930 1.00 34.56 156 ASN A CA 1
ATOM 1240 C C . ASN A 1 156 ? 29.048 3.522 18.027 1.00 34.56 156 ASN A C 1
ATOM 1242 O O . ASN A 1 156 ? 28.861 4.666 17.625 1.00 34.56 156 ASN A O 1
ATOM 1246 N N . LEU A 1 157 ? 28.188 2.903 18.845 1.00 38.03 157 LEU A N 1
ATOM 1247 C CA . LEU A 1 157 ? 27.747 3.533 20.096 1.00 38.03 157 LEU A CA 1
ATOM 1248 C C . LEU A 1 157 ? 28.956 4.131 20.849 1.00 38.03 157 LEU A C 1
ATOM 1250 O O . LEU A 1 157 ? 29.535 3.490 21.720 1.00 38.03 157 LEU A O 1
ATOM 1254 N N . ALA A 1 158 ? 29.351 5.354 20.506 1.00 35.03 158 ALA A N 1
ATOM 1255 C CA . ALA A 1 158 ? 30.141 6.218 21.376 1.00 35.03 158 ALA A CA 1
ATOM 1256 C C . ALA A 1 158 ? 29.933 7.682 20.965 1.00 35.03 158 ALA A C 1
ATOM 1258 O O . ALA A 1 158 ? 30.280 8.066 19.858 1.00 35.03 158 ALA A O 1
ATOM 1259 N N . GLY A 1 159 ? 29.346 8.457 21.878 1.00 33.72 159 GLY A N 1
ATOM 1260 C CA . GLY A 1 159 ? 29.721 9.840 22.178 1.00 33.72 159 GLY A CA 1
ATOM 1261 C C . GLY A 1 159 ? 29.822 10.886 21.057 1.00 33.72 159 GLY A C 1
ATOM 1262 O O . GLY A 1 159 ? 30.736 10.876 20.249 1.00 33.72 159 GLY A O 1
ATOM 1263 N N . GLU A 1 160 ? 28.990 11.917 21.222 1.00 30.98 160 GLU A N 1
ATOM 1264 C CA . GLU A 1 160 ? 29.369 13.334 21.087 1.00 30.98 160 GLU A CA 1
ATOM 1265 C C . GLU A 1 160 ? 29.371 14.002 19.693 1.00 30.98 160 GLU A C 1
ATOM 1267 O O . GLU A 1 160 ? 30.155 13.727 18.795 1.00 30.98 160 GLU A O 1
ATOM 1272 N N . SER A 1 161 ? 28.469 14.990 19.595 1.00 42.91 161 SER A N 1
ATOM 1273 C CA . SER A 1 161 ? 28.574 16.273 18.884 1.00 42.91 161 SER A CA 1
ATOM 1274 C C . SER A 1 161 ? 29.313 16.325 17.542 1.00 42.91 161 SER A C 1
ATOM 1276 O O . SER A 1 161 ? 30.537 16.393 17.494 1.00 42.91 161 SER A O 1
ATOM 1278 N N . ASN A 1 162 ? 28.564 16.563 16.460 1.00 35.56 162 ASN A N 1
ATOM 1279 C CA . ASN A 1 162 ? 29.052 17.455 15.406 1.00 35.56 162 ASN A CA 1
ATOM 1280 C C . ASN A 1 162 ? 27.907 18.120 14.631 1.00 35.56 162 ASN A C 1
ATOM 1282 O O . ASN A 1 162 ? 27.507 17.717 13.539 1.00 35.56 16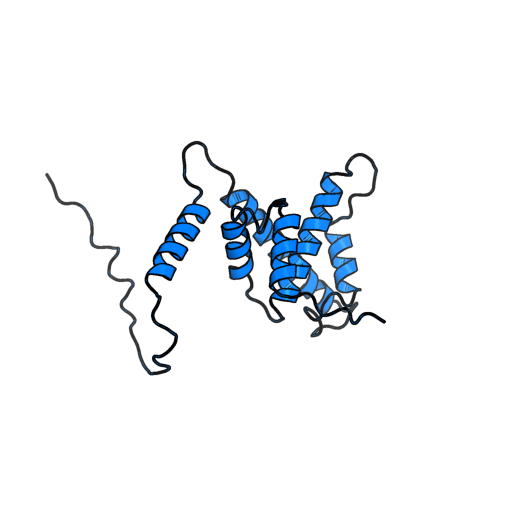2 ASN A O 1
ATOM 1286 N N . ALA A 1 163 ? 27.403 19.209 15.210 1.00 39.44 163 ALA A N 1
ATOM 1287 C CA . ALA A 1 163 ? 26.703 20.255 14.485 1.00 39.44 163 ALA A CA 1
ATOM 1288 C C . ALA A 1 163 ? 27.704 20.969 13.557 1.00 39.44 163 ALA A C 1
ATOM 1290 O O . ALA A 1 163 ? 28.278 21.980 13.943 1.00 39.44 163 ALA A O 1
ATOM 1291 N N . ASN A 1 164 ? 27.983 20.421 12.366 1.00 40.28 164 ASN A N 1
ATOM 1292 C CA . ASN A 1 164 ? 28.821 21.134 11.388 1.00 40.28 164 ASN A CA 1
ATOM 1293 C C . ASN A 1 164 ? 28.660 20.743 9.906 1.00 40.28 164 ASN A C 1
ATOM 1295 O O . ASN A 1 164 ? 29.533 21.034 9.093 1.00 40.28 164 ASN A O 1
ATOM 1299 N N . VAL A 1 165 ? 27.537 20.138 9.500 1.00 39.66 165 VAL A N 1
ATOM 1300 C CA . VAL A 1 165 ? 27.334 19.753 8.082 1.00 39.66 165 VAL A CA 1
ATOM 1301 C C . VAL A 1 165 ? 26.486 20.762 7.282 1.00 39.66 165 VAL A C 1
ATOM 1303 O O . VAL A 1 165 ? 26.450 20.700 6.057 1.00 39.66 165 VAL A O 1
ATOM 1306 N N . ILE A 1 166 ? 25.888 21.781 7.912 1.00 37.59 166 ILE A N 1
ATOM 1307 C CA . ILE A 1 166 ? 25.007 22.740 7.202 1.00 37.59 166 ILE A CA 1
ATOM 1308 C C . ILE A 1 166 ? 25.761 23.967 6.629 1.00 37.59 166 ILE A C 1
ATOM 1310 O O . ILE A 1 166 ? 25.211 24.721 5.833 1.00 37.59 166 ILE A O 1
ATOM 1314 N N . ALA A 1 167 ? 27.053 24.155 6.913 1.00 38.09 167 ALA A N 1
ATOM 1315 C CA . ALA A 1 167 ? 27.770 25.372 6.502 1.00 38.09 167 ALA A CA 1
ATOM 1316 C C . ALA A 1 167 ? 28.356 25.368 5.070 1.00 38.09 167 ALA A C 1
ATOM 1318 O O . ALA A 1 167 ? 28.935 26.371 4.657 1.00 38.09 167 ALA A O 1
ATOM 1319 N N . LYS A 1 168 ? 28.229 24.288 4.282 1.00 39.38 168 LYS A N 1
ATOM 1320 C CA . LYS A 1 168 ? 28.964 24.164 3.001 1.00 39.38 168 LYS A CA 1
ATOM 1321 C C . LYS A 1 168 ? 28.159 24.411 1.716 1.00 39.38 168 LYS A C 1
ATOM 1323 O O . LYS A 1 168 ? 28.703 24.210 0.638 1.00 39.38 168 LYS A O 1
ATOM 1328 N N . TYR A 1 169 ? 26.913 24.885 1.805 1.00 38.19 169 TYR A N 1
ATOM 1329 C CA . TYR A 1 169 ? 26.062 25.140 0.625 1.00 38.19 169 TYR A CA 1
ATOM 1330 C C . TYR A 1 169 ? 25.717 26.617 0.348 1.00 38.19 169 TYR A C 1
ATOM 1332 O O . TYR A 1 169 ? 24.897 26.885 -0.524 1.00 38.19 169 TYR A O 1
ATOM 1340 N N . VAL A 1 170 ? 26.355 27.590 1.018 1.00 43.00 170 VAL A N 1
ATOM 1341 C CA . VAL A 1 170 ? 26.056 29.033 0.815 1.00 43.00 170 VAL A CA 1
ATOM 1342 C C . VAL A 1 170 ? 27.236 29.856 0.254 1.00 43.00 170 VAL A C 1
ATOM 1344 O O . VAL A 1 170 ? 27.066 31.035 -0.027 1.00 43.00 170 VAL A O 1
ATOM 1347 N N . SER A 1 171 ? 28.420 29.284 -0.010 1.00 45.72 171 SER A N 1
ATOM 1348 C CA . SER A 1 171 ? 29.591 30.077 -0.461 1.00 45.72 171 SER A CA 1
ATOM 1349 C C . SER A 1 171 ? 30.083 29.839 -1.896 1.00 45.72 171 SER A C 1
ATOM 1351 O O . SER A 1 171 ? 31.191 30.247 -2.234 1.00 45.72 171 SER A O 1
ATOM 1353 N N . SER A 1 172 ? 29.282 29.240 -2.780 1.00 44.69 172 SER A N 1
ATOM 1354 C CA . SER A 1 172 ? 29.660 29.038 -4.193 1.00 44.69 172 SER A CA 1
ATOM 1355 C C . SER A 1 172 ? 28.859 29.943 -5.137 1.00 44.69 172 SER A C 1
ATOM 1357 O O . SER A 1 172 ? 28.080 29.463 -5.954 1.00 44.69 172 SER A O 1
ATOM 1359 N N . GLY A 1 173 ? 29.031 31.261 -5.005 1.00 36.06 173 GLY A N 1
ATOM 1360 C CA . GLY A 1 173 ? 28.631 32.233 -6.029 1.00 36.06 173 GLY A CA 1
ATOM 1361 C C . GLY A 1 173 ? 29.770 32.429 -7.045 1.00 36.06 173 GLY A C 1
ATOM 1362 O O . GLY A 1 173 ? 30.922 32.523 -6.619 1.00 36.06 173 GLY A O 1
ATOM 1363 N N . PRO A 1 174 ? 29.498 32.449 -8.361 1.00 44.66 174 PRO A N 1
ATOM 1364 C CA . PRO A 1 174 ? 30.531 32.421 -9.392 1.00 44.66 174 PRO A CA 1
ATOM 1365 C C . PRO A 1 174 ? 31.225 33.779 -9.567 1.00 44.66 174 PRO A C 1
ATOM 1367 O O . PRO A 1 174 ? 30.590 34.831 -9.579 1.00 44.66 174 PRO A O 1
ATOM 1370 N N . SER A 1 175 ? 32.543 33.723 -9.736 1.00 44.00 175 SER A N 1
ATOM 1371 C CA . SER A 1 175 ? 33.430 34.812 -10.139 1.00 44.00 175 SER A CA 1
ATOM 1372 C C . SER A 1 175 ? 33.575 34.891 -11.670 1.00 44.00 175 SER A C 1
ATOM 1374 O O . SER A 1 175 ? 33.692 33.864 -12.335 1.00 44.00 175 SER A O 1
ATOM 1376 N N . GLY A 1 176 ? 33.636 36.120 -12.202 1.00 43.91 176 GLY A N 1
ATOM 1377 C CA . GLY A 1 176 ? 33.950 36.469 -13.604 1.00 43.91 176 GLY A CA 1
ATOM 1378 C C . GLY A 1 176 ? 32.767 37.158 -14.302 1.00 43.91 176 GLY A C 1
ATOM 1379 O O . GLY A 1 176 ? 31.656 36.647 -14.230 1.00 43.91 176 GLY A O 1
ATOM 1380 N N . HIS A 1 177 ? 32.882 38.312 -14.962 1.00 37.31 177 HIS A N 1
ATOM 1381 C CA . HIS A 1 177 ? 34.015 39.039 -15.546 1.00 37.31 177 HIS A CA 1
ATOM 1382 C C . HIS A 1 177 ? 33.782 40.552 -15.464 1.00 37.31 177 HIS A C 1
ATOM 1384 O O . HIS A 1 177 ? 32.599 40.958 -15.483 1.00 37.31 177 HIS A O 1
#

Organism: Curvularia kusanoi (NCBI:txid90978)

Secondary structure (DSSP, 8-state):
----PPPPHHHHHHHHHHHTT-TTTTTSGGGHHHHHHHHTT--SSS-HHHHHHHHHHHHHHHHHHHH-TTSS----HHHHHHHHHHS--SGGGTTS-TTSHHHHHHHHHHHHHHHHHHHHHHHHHS--TTS--HHHHHHHHHHHHHHH--S-S-S---------SGGGSS--PPP--

Foldseek 3Di:
DDDPDDQDPVRLLQLLCVLVVNPCPPVDCPCVLVSVLLLVLPPDDDDSSLLSVVLSVLSNLVVVLVVPVPDDDNDDPVNVLLCQLQDPRHCRQVVDDRPDPVSSVVSSVSSVSSVVSVVCSVVQQPDDPPDDRP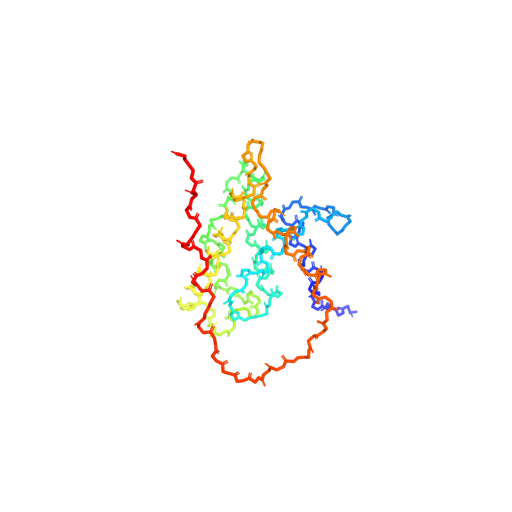SVVVVVVVVVVVVVPPDDPDDDPDDDDDPDPPPPPPPDDDDDD

pLDDT: mean 71.93, std 20.51, range [30.98, 94.94]

Radius of gyration: 21.34 Å; chains: 1; bounding box: 57×70×44 Å

Sequence (177 aa):
MSLNAAPTYRDVRTRLAHALGYHDYPANATAEPYLTYIYRRHVGAGALEEWLELFIEVVEYFDVGIKESNEDGNGTIQDLIDRLATSGFLNLFADTTAGQTARLIHVEDTVMYILGTWSTMLSSFVQQRNQSRKIVAAYRGCVDQAVTWNEPYDNNLAGESNANVIAKYVSSGPSGH